Protein AF-F4B5P0-F1 (afdb_monomer_lite)

Radius of gyration: 18.38 Å; chains: 1; bounding box: 47×36×47 Å

InterPro domains:
  IPR005537 CRISPR type III-associated protein [PF03787] (5-134)

Sequence (145 aa):
MFIKYDDKIYVIPGSSIKGLIRKNMKILNCDTSVLGSEFGEKSVTSKVIVSWGYITEEKKKKVRYGIRVNKELGIVEKGALFSYEIIPENLEIRFDIIPIIDLTNKERECLRKALLLMRYSTIGWGGSKGIGIVEEVKLDDALLS

Secondary structure (DSSP, 8-state):
---EETTEE-EE-HHHHHHHHHHHHHHTT---GGG-PPTTSPP---SEEEPPEEE-S----EEEEEEEE-TTT-SEEEEEEEEEEE--S---EE--EEESSPPPHHHHHHHHHHHHGGGGSB-SS-GGGT-SB-------GGGT-

Foldseek 3Di:
DFAADPNDGDWAALVLVLVLLLVLLVVVVHDSCCCFDDPPDDGRDHQKRKFIWGWPDHFDKDKDWDFDADPVPRHTDPPRIDIDIAGDDDTDIDIDIGGPDDDDPRRLVSSVSSQQCLQVDAGDDCVVVVGRHRNDGDDDCVSVD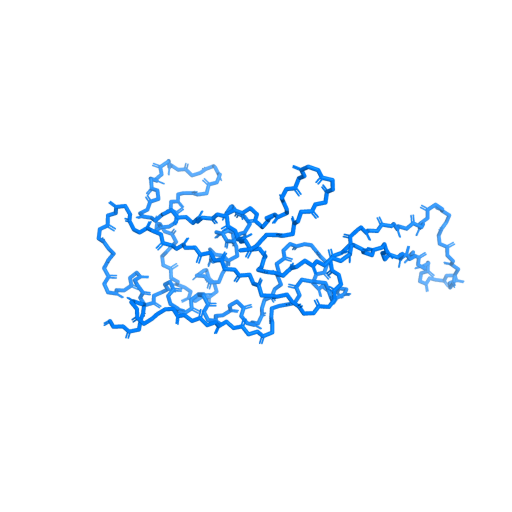

Organism: Acidianus hospitalis (strain W1) (NCBI:txid933801)

pLDDT: mean 87.52, std 11.36, range [39.88, 96.88]

Structure (mmCIF, N/CA/C/O backbone):
data_AF-F4B5P0-F1
#
_entry.id   AF-F4B5P0-F1
#
loop_
_atom_site.group_PDB
_atom_site.id
_atom_site.type_symbol
_atom_site.label_atom_id
_atom_site.label_alt_id
_atom_site.label_comp_id
_atom_site.label_asym_id
_atom_site.label_entity_id
_atom_site.label_seq_id
_atom_site.pdbx_PDB_ins_code
_atom_site.Cartn_x
_atom_site.Cartn_y
_atom_site.Cartn_z
_atom_site.occupancy
_atom_site.B_iso_or_equiv
_atom_site.auth_seq_id
_atom_site.auth_comp_id
_atom_site.auth_asym_id
_atom_site.auth_atom_id
_atom_site.pdbx_PDB_model_num
ATOM 1 N N . MET A 1 1 ? -12.897 -14.287 -6.933 1.00 39.88 1 MET A N 1
ATOM 2 C CA . MET A 1 1 ? -12.303 -14.732 -8.213 1.00 39.88 1 MET A CA 1
ATOM 3 C C . MET A 1 1 ? -10.861 -14.246 -8.192 1.00 39.88 1 MET A C 1
ATOM 5 O O . MET A 1 1 ? -10.652 -13.178 -7.645 1.00 39.88 1 MET A O 1
ATOM 9 N N . PHE A 1 2 ? -9.880 -15.070 -8.562 1.00 45.69 2 PHE A N 1
ATOM 10 C CA . PHE A 1 2 ? -8.447 -14.797 -8.362 1.00 45.69 2 PHE A CA 1
ATOM 11 C C . PHE A 1 2 ? -7.711 -14.929 -9.699 1.00 45.69 2 PHE A C 1
ATOM 13 O O . PHE A 1 2 ? -8.098 -15.791 -10.488 1.00 45.69 2 PHE A O 1
ATOM 20 N N . ILE A 1 3 ? -6.633 -14.170 -9.947 1.00 50.03 3 ILE A N 1
ATOM 21 C CA . ILE A 1 3 ? -5.749 -14.476 -11.087 1.00 50.03 3 ILE A CA 1
ATOM 22 C C . ILE A 1 3 ? -5.061 -15.807 -10.805 1.00 50.03 3 ILE A C 1
ATOM 24 O O . ILE A 1 3 ? -4.193 -15.873 -9.932 1.00 50.03 3 ILE A O 1
ATOM 28 N N . LYS A 1 4 ? -5.428 -16.838 -11.567 1.00 51.47 4 LYS A N 1
ATOM 29 C CA . LYS A 1 4 ? -4.759 -18.136 -11.587 1.00 51.47 4 LYS A CA 1
ATOM 30 C C . LYS A 1 4 ? -3.807 -18.173 -12.787 1.00 51.47 4 LYS A C 1
ATOM 32 O O . LYS A 1 4 ? -4.219 -17.868 -13.899 1.00 51.47 4 LYS A O 1
ATOM 37 N N . TYR A 1 5 ? -2.538 -18.494 -12.568 1.00 47.94 5 TYR A N 1
ATOM 38 C CA . TYR A 1 5 ? -1.564 -18.737 -13.637 1.00 47.94 5 TYR A CA 1
ATOM 39 C C . TYR A 1 5 ? -0.8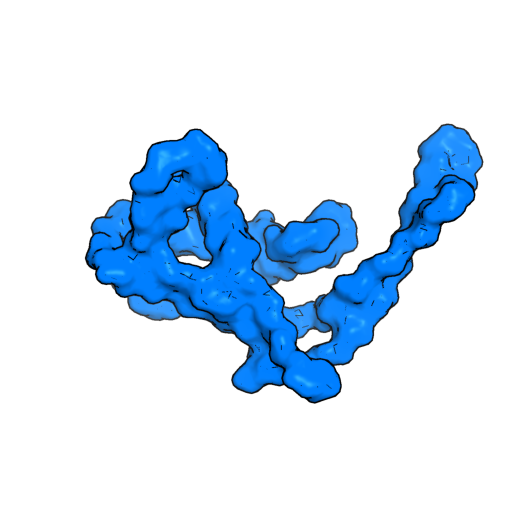59 -20.050 -13.341 1.00 47.94 5 TYR A C 1
ATOM 41 O O . TYR A 1 5 ? -0.274 -20.202 -12.262 1.00 47.94 5 TYR A O 1
ATOM 49 N N . ASP A 1 6 ? -0.965 -20.996 -14.270 1.00 61.09 6 ASP A N 1
ATOM 50 C CA . ASP A 1 6 ? -0.803 -22.421 -13.982 1.00 61.09 6 ASP A CA 1
ATOM 51 C C . ASP A 1 6 ? -1.622 -22.792 -12.722 1.00 61.09 6 ASP A C 1
ATOM 53 O O . ASP A 1 6 ? -2.842 -22.609 -12.686 1.00 61.09 6 ASP A O 1
ATOM 57 N N . ASP A 1 7 ? -0.946 -23.205 -11.647 1.00 58.19 7 ASP A N 1
ATOM 58 C CA . ASP A 1 7 ? -1.543 -23.590 -10.363 1.00 58.19 7 ASP A CA 1
ATOM 59 C C . ASP A 1 7 ? -1.473 -22.496 -9.277 1.00 58.19 7 ASP A C 1
ATOM 61 O O . ASP A 1 7 ? -1.791 -22.753 -8.114 1.00 58.19 7 ASP A O 1
ATOM 65 N N . LYS A 1 8 ? -1.042 -21.267 -9.604 1.00 64.62 8 LYS A N 1
ATOM 66 C CA . LYS A 1 8 ? -0.740 -20.220 -8.604 1.00 64.62 8 LYS A CA 1
ATOM 67 C C . LYS A 1 8 ? -1.722 -19.057 -8.639 1.00 64.62 8 LYS A C 1
ATOM 69 O O . LYS A 1 8 ? -2.077 -18.572 -9.707 1.00 64.62 8 LYS A O 1
ATOM 74 N N . ILE A 1 9 ? -2.100 -18.573 -7.453 1.00 72.31 9 ILE A N 1
ATOM 75 C CA . ILE A 1 9 ? -2.936 -17.382 -7.267 1.00 72.31 9 ILE A CA 1
ATOM 76 C C . ILE A 1 9 ? -2.048 -16.160 -7.017 1.00 72.31 9 ILE A C 1
ATOM 78 O O . ILE A 1 9 ? -1.251 -16.161 -6.076 1.00 72.31 9 ILE A O 1
ATOM 82 N N . TYR A 1 10 ? -2.196 -15.108 -7.827 1.00 76.88 10 TYR A N 1
ATOM 83 C CA . TYR A 1 10 ? -1.535 -13.832 -7.552 1.00 76.88 10 TYR A CA 1
ATOM 84 C C . TYR A 1 10 ? -2.286 -13.031 -6.501 1.00 76.88 10 TYR A C 1
ATOM 86 O O . TYR A 1 10 ? -3.497 -12.822 -6.583 1.00 76.88 10 TYR A O 1
ATOM 94 N N . VAL A 1 11 ? -1.515 -12.539 -5.540 1.00 87.19 11 VAL A N 1
ATOM 95 C CA . VAL A 1 11 ? -1.987 -11.675 -4.468 1.00 87.19 11 VAL A CA 1
ATOM 96 C C . VAL A 1 11 ? -1.014 -10.534 -4.257 1.00 87.19 11 VAL A C 1
ATOM 98 O O . VAL A 1 11 ? 0.188 -10.661 -4.500 1.00 87.19 11 VAL A O 1
ATOM 101 N N . ILE A 1 12 ? -1.531 -9.429 -3.742 1.00 90.31 12 ILE A N 1
ATOM 102 C CA . ILE A 1 12 ? -0.710 -8.404 -3.119 1.00 90.31 12 ILE A CA 1
ATOM 103 C C . ILE A 1 12 ? -0.506 -8.818 -1.661 1.00 90.31 12 ILE A C 1
ATOM 105 O O . ILE A 1 12 ? -1.490 -8.981 -0.935 1.00 90.31 12 ILE A O 1
ATOM 109 N N . PRO A 1 13 ? 0.741 -8.996 -1.195 1.00 92.88 13 PRO A N 1
ATOM 110 C CA . PRO A 1 13 ? 0.986 -9.358 0.190 1.00 92.88 13 PRO A CA 1
ATOM 111 C C . PRO A 1 13 ? 0.380 -8.329 1.147 1.00 92.88 13 PRO A C 1
ATOM 113 O O . PRO A 1 13 ? 0.557 -7.120 0.973 1.00 92.88 13 PRO A O 1
ATOM 116 N N . GLY A 1 14 ? -0.267 -8.810 2.210 1.00 94.25 14 GLY A N 1
ATOM 117 C CA . GLY A 1 14 ? -0.837 -7.936 3.241 1.00 94.25 14 GLY A CA 1
ATOM 118 C C . GLY A 1 14 ? 0.214 -7.034 3.896 1.00 94.25 14 GLY A C 1
ATOM 119 O O . GLY A 1 14 ? -0.082 -5.906 4.271 1.00 94.25 14 GLY A O 1
ATOM 120 N N . SER A 1 15 ? 1.479 -7.467 3.943 1.00 92.88 15 SER A N 1
ATOM 121 C CA . SER A 1 15 ? 2.608 -6.647 4.399 1.00 92.88 15 SER A CA 1
ATOM 122 C C . SER A 1 15 ? 2.892 -5.446 3.488 1.00 92.88 15 SER A C 1
ATOM 124 O O . SER A 1 15 ? 3.216 -4.373 3.994 1.00 92.88 15 SER A O 1
ATOM 126 N N . SER A 1 16 ? 2.732 -5.585 2.168 1.00 93.75 16 SER A N 1
ATOM 127 C CA . SER A 1 16 ? 2.878 -4.480 1.212 1.00 93.75 16 SER A CA 1
ATOM 128 C C . SER A 1 16 ? 1.752 -3.461 1.371 1.00 93.75 16 SER A C 1
ATOM 130 O O . SER A 1 16 ? 2.019 -2.261 1.431 1.00 93.75 16 SER A O 1
ATOM 132 N N . ILE A 1 17 ? 0.510 -3.935 1.519 1.00 95.56 17 ILE A N 1
ATOM 133 C CA . ILE A 1 17 ? -0.661 -3.082 1.774 1.00 95.56 17 ILE A CA 1
ATOM 134 C C . ILE A 1 17 ? -0.489 -2.357 3.112 1.00 95.56 17 ILE A C 1
ATOM 136 O O . ILE A 1 17 ? -0.572 -1.134 3.174 1.00 95.56 17 ILE A O 1
ATOM 140 N N . LYS A 1 18 ? -0.143 -3.092 4.172 1.00 95.31 18 LYS A N 1
ATOM 141 C CA . LYS A 1 18 ? 0.134 -2.552 5.507 1.00 95.31 18 LYS A CA 1
ATOM 142 C C . LYS A 1 18 ? 1.244 -1.501 5.496 1.00 95.31 18 LYS A C 1
ATOM 144 O O . LYS A 1 18 ? 1.105 -0.468 6.144 1.00 95.31 18 LYS A O 1
ATOM 149 N N . GLY A 1 19 ? 2.324 -1.738 4.752 1.00 94.06 19 GLY A N 1
ATOM 150 C CA . GLY A 1 19 ? 3.408 -0.772 4.577 1.00 94.06 19 GLY A CA 1
ATOM 151 C C . GLY A 1 19 ? 2.932 0.525 3.922 1.00 94.06 19 GLY A C 1
ATOM 152 O O . GLY A 1 19 ? 3.310 1.611 4.364 1.00 94.06 19 GLY A O 1
ATOM 153 N N . LEU A 1 20 ? 2.046 0.425 2.927 1.00 95.31 20 LEU A N 1
ATOM 154 C CA . LEU A 1 20 ? 1.441 1.592 2.294 1.00 95.31 20 LEU A CA 1
ATOM 155 C C . LEU A 1 20 ? 0.493 2.346 3.242 1.00 95.31 20 LEU A C 1
ATOM 157 O O . LEU A 1 20 ? 0.617 3.564 3.361 1.00 95.31 20 LEU A O 1
ATOM 161 N N . ILE A 1 21 ? -0.387 1.643 3.971 1.00 96.06 21 ILE A N 1
ATOM 162 C CA . ILE A 1 21 ? -1.249 2.261 4.999 1.00 96.06 21 ILE A CA 1
ATOM 163 C C . ILE A 1 21 ? -0.375 3.013 6.005 1.00 96.06 21 ILE A C 1
ATOM 165 O O . ILE A 1 21 ? -0.612 4.188 6.270 1.00 96.06 21 ILE A O 1
ATOM 169 N N . ARG A 1 22 ? 0.681 2.370 6.518 1.00 95.38 22 ARG A N 1
ATOM 170 C CA . ARG A 1 22 ? 1.596 2.972 7.494 1.00 95.38 22 ARG A CA 1
ATOM 171 C C . ARG A 1 22 ? 2.250 4.243 6.962 1.00 95.38 22 ARG A C 1
ATOM 173 O O . ARG A 1 22 ? 2.270 5.250 7.663 1.00 95.38 22 ARG A O 1
ATOM 180 N N . LYS A 1 23 ? 2.761 4.218 5.727 1.00 95.50 23 LYS A N 1
ATOM 181 C CA . LYS A 1 23 ? 3.326 5.406 5.070 1.00 95.50 23 LYS A CA 1
ATOM 182 C C . LYS A 1 23 ? 2.307 6.548 5.036 1.00 95.50 23 LYS A C 1
ATOM 184 O O . LYS A 1 23 ? 2.646 7.674 5.390 1.00 95.50 23 LYS A O 1
ATOM 189 N N . ASN A 1 24 ? 1.067 6.254 4.659 1.00 96.75 24 ASN A N 1
ATOM 190 C CA . ASN A 1 24 ? 0.004 7.251 4.580 1.00 96.75 24 ASN A CA 1
ATOM 191 C C . ASN A 1 24 ? -0.390 7.790 5.961 1.00 96.75 24 ASN A C 1
ATOM 193 O O . ASN A 1 24 ? -0.562 8.994 6.120 1.00 96.75 24 ASN A O 1
ATOM 197 N N . MET A 1 25 ? -0.452 6.932 6.980 1.00 96.69 25 MET A N 1
ATOM 198 C CA . MET A 1 25 ? -0.671 7.358 8.363 1.00 96.69 25 MET A CA 1
ATOM 199 C C . MET A 1 25 ? 0.436 8.300 8.856 1.00 96.69 25 MET A C 1
ATOM 201 O O . MET A 1 25 ? 0.122 9.304 9.489 1.00 96.69 25 MET A O 1
ATOM 205 N N . LYS A 1 26 ? 1.707 8.037 8.513 1.00 95.75 26 LYS A N 1
ATOM 206 C CA . LYS A 1 26 ? 2.827 8.944 8.830 1.00 95.75 26 LYS A CA 1
ATOM 207 C C . LYS A 1 26 ? 2.665 10.311 8.162 1.00 95.75 26 LYS A C 1
ATOM 209 O O . LYS A 1 26 ? 2.848 11.322 8.824 1.00 95.75 26 LYS A O 1
ATOM 214 N N . ILE A 1 27 ? 2.272 10.352 6.884 1.00 96.88 27 ILE A N 1
ATOM 215 C CA . ILE A 1 27 ? 1.995 11.612 6.163 1.00 96.88 27 ILE A CA 1
ATOM 216 C C . ILE A 1 27 ? 0.886 12.417 6.859 1.00 96.88 27 ILE A C 1
ATOM 218 O O . ILE A 1 27 ? 0.948 13.641 6.918 1.00 96.88 27 ILE A O 1
ATOM 222 N N . LEU A 1 28 ? -0.114 11.727 7.406 1.00 96.44 28 LEU A N 1
ATOM 223 C CA . LEU A 1 28 ? -1.246 12.327 8.112 1.00 96.44 28 LEU A CA 1
ATOM 224 C C . LEU A 1 28 ? -0.954 12.658 9.587 1.00 96.44 28 LEU A C 1
ATOM 226 O O . LEU A 1 28 ? -1.866 13.096 10.287 1.00 96.44 28 LEU A O 1
ATOM 230 N N . ASN A 1 29 ? 0.276 12.444 10.075 1.00 96.25 29 ASN A N 1
ATOM 231 C CA . ASN A 1 29 ? 0.649 12.567 11.491 1.00 96.25 29 ASN A CA 1
ATOM 232 C C . ASN A 1 29 ? -0.253 11.744 12.436 1.00 96.25 29 ASN A C 1
ATOM 234 O O . ASN A 1 29 ? -0.554 12.150 13.560 1.00 96.25 29 ASN A O 1
ATOM 238 N N . CYS A 1 30 ? -0.705 10.581 11.969 1.00 95.75 30 CYS A N 1
ATOM 239 C CA . CYS A 1 30 ? -1.474 9.624 12.754 1.00 95.75 30 CYS A CA 1
ATOM 240 C C . CYS A 1 30 ? -0.557 8.658 13.511 1.00 95.75 30 CYS A C 1
ATOM 242 O O . CYS A 1 30 ? 0.529 8.315 13.044 1.00 95.75 30 CYS A O 1
ATOM 244 N N . ASP A 1 31 ? -1.032 8.158 14.654 1.00 91.81 31 ASP A N 1
ATOM 245 C CA . ASP A 1 31 ? -0.348 7.081 15.369 1.00 91.81 31 ASP A CA 1
ATOM 246 C C . ASP A 1 31 ? -0.410 5.780 14.554 1.00 91.81 31 ASP A C 1
ATOM 248 O O . ASP A 1 31 ? -1.485 5.325 14.167 1.00 91.81 31 ASP A O 1
ATOM 252 N N . THR A 1 32 ? 0.751 5.182 14.294 1.00 94.44 32 THR A N 1
ATOM 253 C CA . THR A 1 32 ? 0.873 3.949 13.505 1.00 94.44 32 THR A CA 1
ATOM 254 C C . THR A 1 32 ? 0.851 2.678 14.350 1.00 94.44 32 THR A C 1
ATOM 256 O O . THR A 1 32 ? 0.828 1.585 13.781 1.00 94.44 32 THR A O 1
ATOM 259 N N . SER A 1 33 ? 0.793 2.799 15.682 1.00 91.50 33 SER A N 1
ATOM 260 C CA . SER A 1 33 ? 0.762 1.672 16.624 1.00 91.50 33 SER A CA 1
ATOM 261 C C . SER A 1 33 ? -0.403 0.705 16.378 1.00 91.50 33 SER A C 1
ATOM 263 O O . SER A 1 33 ? -0.282 -0.488 16.651 1.00 91.50 33 SER A O 1
ATOM 265 N N . VAL A 1 34 ? -1.496 1.174 15.760 1.00 93.25 34 VAL A N 1
ATOM 266 C CA . VAL A 1 34 ? -2.622 0.335 15.314 1.00 93.25 34 VAL A CA 1
ATOM 267 C C . VAL A 1 34 ? -2.183 -0.779 14.353 1.00 93.25 34 VAL A C 1
ATOM 269 O O . VAL A 1 34 ? -2.754 -1.869 14.350 1.00 93.25 34 VAL A O 1
ATOM 272 N N . LEU A 1 35 ? -1.123 -0.535 13.577 1.00 94.44 35 LEU A N 1
ATOM 273 C CA . LEU A 1 35 ? -0.493 -1.490 12.668 1.00 94.44 35 LEU A CA 1
ATOM 274 C C . LEU A 1 35 ? 0.640 -2.277 13.354 1.00 94.44 35 LEU A C 1
ATOM 276 O O . LEU A 1 35 ? 1.354 -3.028 12.693 1.00 94.44 35 LEU A O 1
ATOM 280 N N . GLY A 1 36 ? 0.853 -2.122 14.655 1.00 91.38 36 GLY A N 1
ATOM 281 C CA . GLY A 1 36 ? 1.985 -2.703 15.373 1.00 91.38 36 GLY A CA 1
ATOM 282 C C . GLY A 1 36 ? 3.327 -2.074 14.992 1.00 91.38 36 GLY A C 1
ATOM 283 O O . GLY A 1 36 ? 3.417 -1.236 14.087 1.00 91.38 36 GLY A O 1
ATOM 284 N N . SER A 1 37 ? 4.375 -2.509 15.686 1.00 85.69 37 SER A N 1
ATOM 285 C CA . SER A 1 37 ? 5.715 -1.921 15.609 1.00 85.69 37 SER A CA 1
ATOM 286 C C . SER A 1 37 ? 6.416 -2.124 14.260 1.00 85.69 37 SER A C 1
ATOM 288 O O . SER A 1 37 ? 6.074 -3.006 13.456 1.00 85.69 37 SER A O 1
ATOM 290 N N . GLU A 1 38 ? 7.417 -1.284 14.004 1.00 82.19 38 GLU A N 1
ATOM 291 C CA . GLU A 1 38 ? 8.361 -1.450 12.898 1.00 82.19 38 GLU A CA 1
ATOM 292 C C . GLU A 1 38 ? 9.575 -2.298 13.305 1.00 82.19 38 GLU A C 1
ATOM 294 O O . GLU A 1 38 ? 9.768 -2.653 14.471 1.00 82.19 38 GLU A O 1
ATOM 299 N N . PHE A 1 39 ? 10.389 -2.677 12.317 1.00 76.88 39 PHE A N 1
ATOM 300 C CA . PHE A 1 39 ? 11.644 -3.374 12.583 1.00 76.88 39 PHE A CA 1
ATOM 301 C C . PHE A 1 39 ? 12.570 -2.487 13.423 1.00 76.88 39 PHE A C 1
ATOM 303 O O . PHE A 1 39 ? 12.804 -1.334 13.074 1.00 76.88 39 PHE A O 1
ATOM 310 N N . GLY A 1 40 ? 13.122 -3.045 14.502 1.00 73.00 40 GLY A N 1
ATOM 311 C CA . GLY A 1 40 ? 14.045 -2.336 15.394 1.00 73.00 40 GLY A CA 1
ATOM 312 C C . GLY A 1 40 ? 13.379 -1.565 16.537 1.00 73.00 40 GLY A C 1
ATOM 313 O O . GLY A 1 40 ? 14.087 -0.983 17.354 1.00 73.00 40 GLY A O 1
ATOM 314 N N . GLU A 1 41 ? 12.049 -1.589 16.642 1.00 79.56 41 GLU A N 1
ATOM 315 C CA . GLU A 1 41 ? 11.314 -1.002 17.766 1.00 79.56 41 GLU A CA 1
ATOM 316 C C . GLU A 1 41 ? 10.927 -2.053 18.816 1.00 79.56 41 GLU A C 1
ATOM 318 O O . GLU A 1 41 ? 10.916 -3.261 18.558 1.00 79.56 41 GLU A O 1
ATOM 323 N N . LYS A 1 42 ? 10.571 -1.591 20.023 1.00 82.50 42 LYS A N 1
ATOM 324 C CA . LYS A 1 42 ? 9.975 -2.454 21.049 1.00 82.50 42 LYS A CA 1
ATOM 325 C C . LYS A 1 42 ? 8.700 -3.081 20.478 1.00 82.50 42 LYS A C 1
ATOM 327 O O . LYS A 1 42 ? 7.836 -2.365 19.984 1.00 82.50 42 LYS A O 1
ATOM 332 N N . SER A 1 43 ? 8.600 -4.408 20.554 1.00 84.12 43 SER A N 1
ATOM 333 C CA . SER A 1 43 ? 7.500 -5.159 19.944 1.00 84.12 43 SER A CA 1
ATOM 334 C C . SER A 1 43 ? 6.144 -4.697 20.485 1.00 84.12 43 SER A C 1
ATOM 336 O O . SER A 1 43 ? 5.866 -4.843 21.678 1.00 84.12 43 SER A O 1
ATOM 338 N N . VAL A 1 44 ? 5.315 -4.138 19.602 1.00 85.81 44 VAL A N 1
ATOM 339 C CA . VAL A 1 44 ? 3.916 -3.789 19.872 1.00 85.81 44 VAL A CA 1
ATOM 340 C C . VAL A 1 44 ? 3.044 -4.581 18.914 1.00 85.81 44 VAL A C 1
ATOM 342 O O . VAL A 1 44 ? 3.194 -4.492 17.692 1.00 85.81 44 VAL A O 1
ATOM 345 N N . THR A 1 45 ? 2.120 -5.356 19.476 1.00 88.19 45 THR A N 1
ATOM 346 C CA . THR A 1 45 ? 1.171 -6.155 18.703 1.00 88.19 45 THR A CA 1
ATOM 347 C C . THR A 1 45 ? 0.243 -5.253 17.897 1.00 88.19 45 THR A C 1
ATOM 349 O O . THR A 1 45 ? -0.275 -4.256 18.392 1.00 88.19 45 THR A O 1
ATOM 352 N N . SER A 1 46 ? 0.022 -5.630 16.640 1.00 92.62 46 SER A N 1
ATOM 353 C CA . SER A 1 46 ? -0.938 -4.972 15.753 1.00 92.62 46 SER A CA 1
ATOM 354 C C . SER A 1 46 ? -2.360 -5.104 16.301 1.00 92.62 46 SER A C 1
ATOM 356 O O . SER A 1 46 ? -2.757 -6.199 16.692 1.00 92.62 46 SER A O 1
ATOM 358 N N . LYS A 1 47 ? -3.148 -4.025 16.275 1.00 94.69 47 LYS A N 1
ATOM 359 C CA . LYS A 1 47 ? -4.581 -4.079 16.619 1.00 94.69 47 LYS A CA 1
ATOM 360 C C . LYS A 1 47 ? -5.442 -4.576 15.460 1.00 94.69 47 LYS A C 1
ATOM 362 O O . LYS A 1 47 ? -6.578 -4.982 15.676 1.00 94.69 47 LYS A O 1
ATOM 367 N N . VAL A 1 48 ? -4.902 -4.551 14.240 1.00 94.88 48 VAL A N 1
ATOM 368 C CA . VAL A 1 48 ? -5.576 -5.029 13.026 1.00 94.88 48 VAL A CA 1
ATOM 369 C C . VAL A 1 48 ? -4.743 -6.069 12.281 1.00 94.88 48 VAL A C 1
ATOM 371 O O . VAL A 1 48 ? -3.509 -6.024 12.295 1.00 94.88 48 VAL A O 1
ATOM 374 N N . ILE A 1 49 ? -5.415 -6.968 11.571 1.00 94.94 49 ILE A N 1
ATOM 375 C CA . ILE A 1 49 ? -4.834 -7.835 10.545 1.00 94.94 49 ILE A CA 1
ATOM 376 C C . ILE A 1 49 ? -5.157 -7.222 9.187 1.00 94.94 49 ILE A C 1
ATOM 378 O O . ILE A 1 49 ? -6.307 -6.898 8.914 1.00 94.94 49 ILE A O 1
ATOM 382 N N . VAL A 1 50 ? -4.142 -7.076 8.336 1.00 95.75 50 VAL A N 1
ATOM 383 C CA . VAL A 1 50 ? -4.323 -6.692 6.931 1.00 95.75 50 VAL A CA 1
ATOM 384 C C . VAL A 1 50 ? -4.221 -7.966 6.105 1.00 95.75 50 VAL A C 1
ATOM 386 O O . VAL A 1 50 ? -3.163 -8.607 6.103 1.00 95.75 50 VAL A O 1
ATOM 389 N N . SER A 1 51 ? -5.316 -8.356 5.453 1.00 95.00 51 SER A N 1
ATOM 390 C CA . SER A 1 51 ? -5.349 -9.559 4.624 1.00 95.00 51 SER A CA 1
ATOM 391 C C . SER A 1 51 ? -4.476 -9.399 3.379 1.00 95.00 51 SER A C 1
ATOM 393 O O . SER A 1 51 ? -3.941 -8.331 3.069 1.00 95.00 51 SER A O 1
ATOM 395 N N . TRP A 1 52 ? -4.337 -10.481 2.623 1.00 94.75 52 TRP A N 1
ATOM 396 C CA . TRP A 1 52 ? -3.830 -10.380 1.262 1.00 94.75 52 TRP A CA 1
ATOM 397 C C . TRP A 1 52 ? -4.821 -9.615 0.382 1.00 94.75 52 TRP A C 1
ATOM 399 O O . TRP A 1 52 ? -6.032 -9.704 0.583 1.00 94.75 52 TRP A O 1
ATOM 409 N N . GLY A 1 53 ? -4.281 -8.867 -0.578 1.00 92.69 53 GLY A N 1
ATOM 410 C CA . GLY A 1 53 ? -5.043 -8.229 -1.639 1.00 92.69 53 GLY A CA 1
ATOM 411 C C . GLY A 1 53 ? -5.264 -9.199 -2.778 1.00 92.69 53 GLY A C 1
ATOM 412 O O . GLY A 1 53 ? -4.313 -9.639 -3.422 1.00 92.69 53 GLY A O 1
ATOM 413 N N . TYR A 1 54 ? -6.519 -9.521 -3.028 1.00 88.44 54 TYR A N 1
ATOM 414 C CA . TYR A 1 54 ? -6.924 -10.460 -4.051 1.00 88.44 54 TYR A CA 1
ATOM 415 C C . TYR A 1 54 ? -7.390 -9.719 -5.292 1.00 88.44 54 TYR A C 1
ATOM 417 O O . TYR A 1 54 ? -8.200 -8.797 -5.211 1.00 88.44 54 TYR A O 1
ATOM 425 N N . ILE A 1 55 ? -6.871 -10.141 -6.440 1.00 84.88 55 ILE A N 1
ATOM 426 C CA . ILE A 1 55 ? -7.234 -9.574 -7.735 1.00 84.88 55 ILE A CA 1
ATOM 427 C C . ILE A 1 55 ? -8.476 -10.298 -8.238 1.00 84.88 55 ILE A C 1
ATOM 429 O O . ILE A 1 55 ? -8.449 -11.522 -8.340 1.00 84.88 55 ILE A O 1
ATOM 433 N N . THR A 1 56 ? -9.546 -9.561 -8.528 1.00 73.69 56 THR A N 1
ATOM 434 C CA . THR A 1 56 ? -10.874 -10.133 -8.804 1.00 73.69 56 THR A CA 1
ATOM 435 C C . THR A 1 56 ? -11.060 -10.647 -10.230 1.00 73.69 56 THR A C 1
ATOM 437 O O . THR A 1 56 ? -11.987 -11.415 -10.477 1.00 73.69 56 THR A O 1
ATOM 440 N N . GLU A 1 57 ? -10.175 -10.283 -11.152 1.00 75.50 57 GLU A N 1
ATOM 441 C CA . GLU A 1 57 ? -10.279 -10.594 -12.579 1.00 75.50 57 GLU A CA 1
ATOM 442 C C . GLU A 1 57 ? -9.065 -11.376 -13.065 1.00 75.50 57 GLU A C 1
ATOM 444 O O . GLU A 1 57 ? -7.958 -11.136 -12.596 1.00 75.50 57 GLU A O 1
ATOM 449 N N . GLU A 1 58 ? -9.241 -12.270 -14.038 1.00 73.19 58 GLU A N 1
ATOM 450 C CA . GLU A 1 58 ? -8.118 -12.945 -14.689 1.00 73.19 58 GLU A CA 1
ATOM 451 C C . GLU A 1 58 ? -7.419 -12.000 -15.676 1.00 73.19 58 GLU A C 1
ATOM 453 O O . GLU A 1 58 ? -8.049 -11.445 -16.578 1.00 73.19 58 GLU A O 1
ATOM 458 N N . LYS A 1 59 ? -6.100 -11.827 -15.529 1.00 75.25 59 LYS A N 1
ATOM 459 C CA . LYS A 1 59 ? -5.296 -10.972 -16.410 1.00 75.25 59 LYS A CA 1
ATOM 460 C C . LYS A 1 59 ? -4.005 -11.659 -16.821 1.00 75.25 59 LYS A C 1
ATOM 462 O O . LYS A 1 59 ? -3.344 -12.325 -16.023 1.00 75.25 59 LYS A O 1
ATOM 467 N N . LYS A 1 60 ? -3.617 -11.454 -18.080 1.00 78.44 60 LYS A N 1
ATOM 468 C CA . LYS A 1 60 ? -2.359 -11.970 -18.627 1.00 78.44 60 LYS A CA 1
ATOM 469 C C . LYS A 1 60 ? -1.211 -11.061 -18.231 1.00 78.44 60 LYS A C 1
ATOM 471 O O . LYS A 1 60 ? -1.291 -9.851 -18.411 1.00 78.44 60 LYS A O 1
ATOM 476 N N . LYS A 1 61 ? -0.112 -11.645 -17.757 1.00 78.44 61 LYS A N 1
ATOM 477 C CA . LYS A 1 61 ? 1.123 -10.894 -17.527 1.00 78.44 61 LYS A CA 1
ATOM 478 C C . LYS A 1 61 ? 1.652 -10.292 -18.819 1.00 78.44 61 LYS A C 1
ATOM 480 O O . LYS A 1 61 ? 1.498 -10.851 -19.905 1.00 78.44 61 LYS A O 1
ATOM 485 N N . LYS A 1 62 ? 2.381 -9.196 -18.664 1.00 86.88 62 LYS A N 1
ATOM 486 C CA . LYS A 1 62 ? 3.184 -8.608 -19.725 1.00 86.88 62 LYS A CA 1
ATOM 487 C C . LYS A 1 62 ? 4.591 -8.365 -19.210 1.00 86.88 62 LYS A C 1
ATOM 489 O O . LYS A 1 62 ? 4.781 -7.966 -18.065 1.00 86.88 62 LYS A O 1
ATOM 494 N N . VAL A 1 63 ? 5.580 -8.574 -20.068 1.00 90.19 63 VAL A N 1
ATOM 495 C CA . VAL A 1 63 ? 6.947 -8.138 -19.787 1.00 90.19 63 VAL A CA 1
ATOM 496 C C . VAL A 1 63 ? 7.100 -6.715 -20.300 1.00 90.19 63 VAL A C 1
ATOM 498 O O . VAL A 1 63 ? 6.841 -6.431 -21.471 1.00 90.19 63 VAL A O 1
ATOM 501 N N . ARG A 1 64 ? 7.509 -5.807 -19.417 1.00 90.25 64 ARG A N 1
ATOM 502 C CA . ARG A 1 64 ? 7.907 -4.450 -19.783 1.00 90.25 64 ARG A CA 1
ATOM 503 C C . ARG A 1 64 ? 9.423 -4.357 -19.757 1.00 90.25 64 ARG A C 1
ATOM 505 O O . ARG A 1 64 ? 10.047 -4.617 -18.729 1.00 90.25 64 ARG A O 1
ATOM 512 N N . TYR A 1 65 ? 9.998 -3.948 -20.880 1.00 91.62 65 TYR A N 1
ATOM 513 C CA . TYR A 1 65 ? 11.428 -3.703 -20.995 1.00 91.62 65 TYR A CA 1
ATOM 514 C C . TYR A 1 65 ? 11.758 -2.245 -20.680 1.00 91.62 65 TYR A C 1
ATOM 516 O O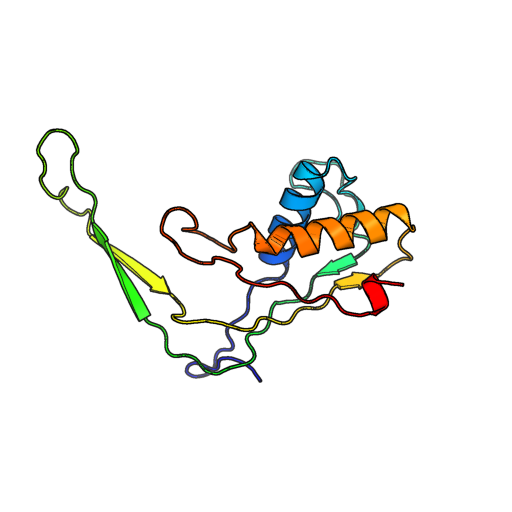 . TYR A 1 65 ? 10.974 -1.336 -20.956 1.00 91.62 65 TYR A O 1
ATOM 524 N N . GLY A 1 66 ? 12.926 -2.028 -20.092 1.00 91.06 66 GLY A N 1
ATOM 525 C CA . GLY A 1 66 ? 13.505 -0.714 -19.865 1.00 91.06 66 GLY A CA 1
ATOM 526 C C . GLY A 1 66 ? 14.986 -0.724 -20.206 1.00 91.06 66 GLY A C 1
ATOM 527 O O . GLY A 1 66 ? 15.653 -1.744 -20.064 1.00 91.06 66 GLY A O 1
ATOM 528 N N . ILE A 1 67 ? 15.494 0.427 -20.629 1.00 93.62 67 ILE A N 1
ATOM 529 C CA . ILE A 1 67 ? 16.919 0.658 -20.873 1.00 93.62 67 ILE A CA 1
ATOM 530 C C . ILE A 1 67 ? 17.442 1.739 -19.928 1.00 93.62 67 ILE A C 1
ATOM 532 O O . ILE A 1 67 ? 16.660 2.553 -19.425 1.00 93.62 67 ILE A O 1
ATOM 536 N N . ARG A 1 68 ? 18.757 1.778 -19.699 1.00 93.00 68 ARG A N 1
ATOM 537 C CA . ARG A 1 68 ? 19.420 2.960 -19.131 1.00 93.00 68 ARG A CA 1
ATOM 538 C C . ARG A 1 68 ? 20.233 3.656 -20.210 1.00 93.00 68 ARG A C 1
ATOM 540 O O . ARG A 1 68 ? 21.029 3.020 -20.894 1.00 93.00 68 ARG A O 1
ATOM 547 N N . VAL A 1 69 ? 20.016 4.958 -20.339 1.00 94.12 69 VAL A N 1
ATOM 548 C CA . VAL A 1 69 ? 20.759 5.823 -21.255 1.00 94.12 69 VAL A CA 1
ATOM 549 C C . VAL A 1 69 ? 21.799 6.589 -20.445 1.00 94.12 69 VAL A C 1
ATOM 551 O O . VAL A 1 69 ? 21.457 7.200 -19.429 1.00 94.12 69 VAL A O 1
ATOM 554 N N . ASN A 1 70 ? 23.053 6.548 -20.892 1.00 94.75 70 ASN A N 1
ATOM 555 C CA . ASN A 1 70 ? 24.106 7.401 -20.364 1.00 94.75 70 ASN A CA 1
ATOM 556 C C . ASN A 1 70 ? 23.763 8.858 -20.715 1.00 94.75 70 ASN A C 1
ATOM 558 O O . ASN A 1 70 ? 23.609 9.196 -21.888 1.00 94.75 70 ASN A O 1
ATOM 562 N N . LYS A 1 71 ? 23.627 9.714 -19.698 1.00 93.38 71 LYS A N 1
ATOM 563 C CA . LYS A 1 71 ? 23.162 11.098 -19.878 1.00 93.38 71 LYS A CA 1
ATOM 564 C C . LYS A 1 71 ? 24.147 11.990 -20.636 1.00 93.38 71 LYS A C 1
ATOM 566 O O . LYS A 1 71 ? 23.708 12.958 -21.241 1.00 93.38 71 LYS A O 1
ATOM 571 N N . GLU A 1 72 ? 25.437 11.678 -20.591 1.00 95.88 72 GLU A N 1
ATOM 572 C CA . GLU A 1 72 ? 26.491 12.459 -21.247 1.00 95.88 72 GLU A CA 1
ATOM 573 C C . GLU A 1 72 ? 26.655 12.049 -22.712 1.00 95.88 72 GLU A C 1
ATOM 575 O O . GLU A 1 72 ? 26.762 12.897 -23.591 1.00 95.88 72 GLU A O 1
ATOM 580 N N . LEU A 1 73 ? 26.640 10.740 -22.980 1.00 94.81 73 LEU A N 1
ATOM 581 C CA . LEU A 1 73 ? 26.918 10.182 -24.307 1.00 94.81 73 LEU A CA 1
ATOM 582 C C . LEU A 1 73 ? 25.657 9.943 -25.150 1.00 94.81 73 LEU A C 1
ATOM 584 O O . LEU A 1 73 ? 25.764 9.693 -26.347 1.00 94.81 73 LEU A O 1
ATOM 588 N N . GLY A 1 74 ? 24.467 9.946 -24.543 1.00 93.62 74 GLY A N 1
ATOM 589 C CA . GLY A 1 74 ? 23.197 9.675 -25.229 1.00 93.62 74 GLY A CA 1
ATOM 590 C C . GLY A 1 74 ? 23.020 8.227 -25.707 1.00 93.62 74 GLY A C 1
ATOM 591 O O . GLY A 1 74 ? 22.035 7.914 -26.372 1.00 93.62 74 GLY A O 1
ATOM 592 N N . ILE A 1 75 ? 23.947 7.330 -25.366 1.00 93.25 75 ILE A N 1
ATOM 593 C CA . ILE A 1 75 ? 23.921 5.915 -25.757 1.00 93.25 75 ILE A CA 1
ATOM 594 C C . ILE A 1 75 ? 23.358 5.028 -24.646 1.00 93.25 75 ILE A C 1
ATOM 596 O O . ILE A 1 75 ? 23.382 5.379 -23.464 1.00 93.25 75 ILE A O 1
ATOM 600 N N . VAL A 1 76 ? 22.884 3.840 -25.019 1.00 94.12 76 VAL A N 1
ATOM 601 C CA . VAL A 1 76 ? 22.466 2.816 -24.053 1.00 94.12 76 VAL A CA 1
ATOM 602 C C . VAL A 1 76 ? 23.689 2.272 -23.315 1.00 94.12 76 VAL A C 1
ATOM 604 O O . VAL A 1 76 ? 24.678 1.884 -23.936 1.00 94.12 76 VAL A O 1
ATOM 607 N N . GLU A 1 77 ? 23.618 2.213 -21.986 1.00 93.75 77 GLU A N 1
ATOM 608 C CA . GLU A 1 77 ? 24.659 1.580 -21.179 1.00 93.75 77 GLU A CA 1
ATOM 609 C C . GLU A 1 77 ? 24.740 0.074 -21.462 1.00 93.75 77 GLU A C 1
ATOM 611 O O . GLU A 1 77 ? 23.730 -0.635 -21.544 1.00 93.75 77 GLU A O 1
ATOM 616 N N . LYS A 1 78 ? 25.966 -0.446 -21.568 1.00 91.75 78 LYS A N 1
ATOM 617 C CA . LYS A 1 78 ? 26.195 -1.875 -21.786 1.00 91.75 78 LYS A CA 1
ATOM 618 C C . LYS A 1 78 ? 25.595 -2.690 -20.635 1.00 91.75 78 LYS A C 1
ATOM 620 O O . LYS A 1 78 ? 25.878 -2.432 -19.471 1.00 91.75 78 LYS A O 1
ATOM 625 N N . GLY A 1 79 ? 24.784 -3.695 -20.971 1.00 91.00 79 GLY A N 1
ATOM 626 C CA . GLY A 1 79 ? 24.130 -4.567 -19.988 1.00 91.00 79 GLY A CA 1
ATOM 627 C C . GLY A 1 79 ? 22.932 -3.937 -19.271 1.00 91.00 79 GLY A C 1
ATOM 628 O O . GLY A 1 79 ? 22.402 -4.537 -18.343 1.00 91.00 79 GLY A O 1
ATOM 629 N N . ALA A 1 80 ? 22.471 -2.758 -19.694 1.00 91.56 80 ALA A N 1
ATOM 630 C CA . ALA A 1 80 ? 21.367 -2.059 -19.045 1.00 91.56 80 ALA A CA 1
ATOM 631 C C . ALA A 1 80 ? 19.989 -2.361 -19.656 1.00 91.56 80 ALA A C 1
ATOM 633 O O . ALA A 1 80 ? 19.119 -1.490 -19.651 1.00 91.56 80 ALA A O 1
ATOM 634 N N . LEU A 1 81 ? 19.782 -3.571 -20.188 1.00 92.19 81 LEU A N 1
ATOM 635 C CA . LEU A 1 81 ? 18.448 -4.051 -20.542 1.00 92.19 81 LEU A CA 1
ATOM 636 C C . LEU A 1 81 ? 17.806 -4.660 -19.297 1.00 92.19 81 LEU A C 1
ATOM 638 O O . LEU A 1 81 ? 18.267 -5.671 -18.775 1.00 92.19 81 LEU A O 1
ATOM 642 N N . PHE A 1 82 ? 16.722 -4.051 -18.842 1.00 90.50 82 PHE A N 1
ATOM 643 C CA . PHE A 1 82 ? 15.930 -4.542 -17.728 1.00 90.50 82 PHE A CA 1
ATOM 644 C C . PHE A 1 82 ? 14.599 -5.072 -18.239 1.00 90.50 82 PHE A C 1
ATOM 646 O O . PHE A 1 82 ? 13.964 -4.450 -19.088 1.00 90.50 82 PHE A O 1
ATOM 653 N N . SER A 1 83 ? 14.146 -6.187 -17.684 1.00 91.06 83 SER A N 1
ATOM 654 C CA . SER A 1 83 ? 12.830 -6.758 -17.950 1.00 91.06 83 SER A CA 1
ATOM 655 C C . SER A 1 83 ? 12.081 -6.926 -16.640 1.00 91.06 83 SER A C 1
ATOM 657 O O . SER A 1 83 ? 12.625 -7.477 -15.683 1.00 91.06 83 SER A O 1
ATOM 659 N N . TYR A 1 84 ? 10.834 -6.472 -16.605 1.00 88.12 84 TYR A N 1
ATOM 660 C CA . TYR A 1 84 ? 9.975 -6.578 -15.433 1.00 88.12 84 TYR A CA 1
ATOM 661 C C . TYR A 1 84 ? 8.656 -7.220 -15.833 1.00 88.12 84 TYR A C 1
ATOM 663 O O . TYR A 1 84 ? 8.037 -6.802 -16.814 1.00 88.12 84 TYR A O 1
ATOM 671 N N . GLU A 1 85 ? 8.215 -8.212 -15.068 1.00 87.50 85 GLU A N 1
ATOM 672 C CA . GLU A 1 85 ? 6.847 -8.702 -15.175 1.00 87.50 85 GLU A CA 1
ATOM 673 C C . GLU A 1 85 ? 5.900 -7.688 -14.543 1.00 87.50 85 GLU A C 1
ATOM 675 O O . GLU A 1 85 ? 6.103 -7.240 -13.413 1.00 87.50 85 GLU A O 1
ATOM 680 N N . ILE A 1 86 ? 4.859 -7.332 -15.281 1.00 87.12 86 ILE A N 1
ATOM 681 C CA . ILE A 1 86 ? 3.773 -6.490 -14.802 1.00 87.12 86 ILE A CA 1
ATOM 682 C C . ILE A 1 86 ? 2.446 -7.180 -15.084 1.00 87.12 86 ILE A C 1
ATOM 684 O O . ILE A 1 86 ? 2.315 -7.949 -16.042 1.00 87.12 86 ILE A O 1
ATOM 688 N N . ILE A 1 87 ? 1.452 -6.867 -14.264 1.00 84.62 87 ILE A N 1
ATOM 689 C CA . ILE A 1 87 ? 0.061 -7.146 -14.594 1.00 84.62 87 ILE A CA 1
ATOM 690 C C . ILE A 1 87 ? -0.450 -5.879 -15.301 1.00 84.62 87 ILE A C 1
ATOM 692 O O . ILE A 1 87 ? -0.442 -4.815 -14.681 1.00 84.62 87 ILE A O 1
ATOM 696 N N . PRO A 1 88 ? -0.735 -5.939 -16.614 1.00 75.50 88 PRO A N 1
ATOM 697 C CA . PRO A 1 88 ? -1.182 -4.789 -17.387 1.00 75.50 88 PRO A CA 1
ATOM 698 C C . PRO A 1 88 ? -2.655 -4.469 -17.099 1.00 75.50 88 PRO A C 1
ATOM 700 O O . PRO A 1 88 ? -3.381 -5.315 -16.582 1.00 75.50 88 PRO A O 1
ATOM 703 N N . GLU A 1 89 ? -3.081 -3.282 -17.543 1.00 81.00 89 GLU A N 1
ATOM 704 C CA . GLU A 1 89 ? -4.460 -2.773 -17.443 1.00 81.00 89 GLU A CA 1
ATOM 705 C C . GLU A 1 89 ? -4.921 -2.468 -16.012 1.00 81.00 89 GLU A C 1
ATOM 707 O O . GLU A 1 89 ? -4.179 -2.620 -15.041 1.00 81.00 89 GLU A O 1
ATOM 712 N N . ASN A 1 90 ? -6.157 -1.981 -15.909 1.00 85.00 90 ASN A N 1
ATOM 713 C CA . ASN A 1 90 ? -6.793 -1.673 -14.640 1.00 85.00 90 ASN A CA 1
ATOM 714 C C . ASN A 1 9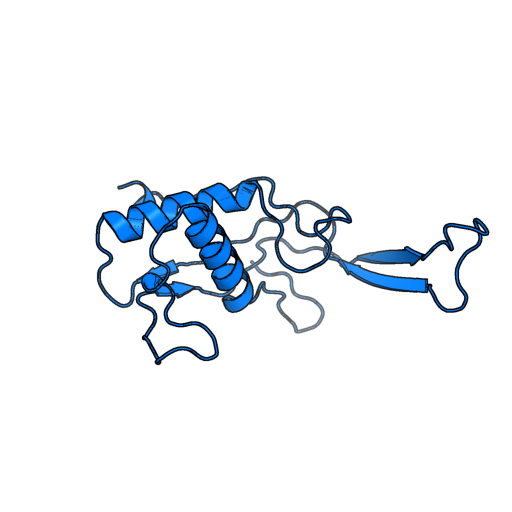0 ? -7.159 -2.972 -13.918 1.00 85.00 90 ASN A C 1
ATOM 716 O O . ASN A 1 90 ? -7.635 -3.933 -14.527 1.00 85.00 90 ASN A O 1
ATOM 720 N N . LEU A 1 91 ? -6.907 -2.981 -12.611 1.00 87.00 91 LEU A N 1
ATOM 721 C CA . LEU A 1 91 ? -7.110 -4.122 -11.729 1.00 87.00 91 LEU A CA 1
ATOM 722 C C . LEU A 1 91 ? -7.936 -3.680 -10.537 1.00 87.00 91 LEU A C 1
ATOM 724 O O . LEU A 1 91 ? -7.590 -2.706 -9.867 1.00 87.00 91 LEU A O 1
ATOM 728 N N . GLU A 1 92 ? -8.969 -4.448 -10.224 1.00 89.06 92 GLU A N 1
ATOM 729 C CA . GLU A 1 92 ? -9.638 -4.339 -8.939 1.00 89.06 92 GLU A CA 1
ATOM 730 C C . GLU A 1 92 ? -8.964 -5.288 -7.937 1.00 89.06 92 GLU A C 1
ATOM 732 O O . GLU A 1 92 ? -8.790 -6.486 -8.181 1.00 89.06 92 GLU A O 1
ATOM 737 N N . ILE A 1 93 ? -8.559 -4.722 -6.799 1.00 90.12 93 ILE A N 1
ATOM 738 C CA . ILE A 1 93 ? -7.935 -5.441 -5.689 1.00 90.12 93 ILE A CA 1
ATOM 739 C C . ILE A 1 93 ? -8.832 -5.286 -4.469 1.00 90.12 93 ILE A C 1
ATOM 741 O O . ILE A 1 93 ? -9.134 -4.167 -4.058 1.00 90.12 93 ILE A O 1
ATOM 745 N N . ARG A 1 94 ? -9.207 -6.410 -3.859 1.00 92.25 94 ARG A N 1
ATOM 746 C CA . ARG A 1 94 ? -9.984 -6.445 -2.616 1.00 92.25 94 ARG A CA 1
ATOM 747 C C . ARG A 1 94 ? -9.144 -7.003 -1.481 1.00 92.25 94 ARG A C 1
ATOM 749 O O . ARG A 1 94 ? -8.449 -8.001 -1.661 1.00 92.25 94 ARG A O 1
ATOM 756 N N . PHE A 1 95 ? -9.206 -6.362 -0.326 1.00 93.81 95 PHE A N 1
ATOM 757 C CA . PHE A 1 95 ? -8.561 -6.820 0.897 1.00 93.81 95 PHE A CA 1
ATOM 758 C C . PHE A 1 95 ? -9.385 -6.384 2.102 1.00 93.81 95 PHE A C 1
ATOM 760 O O . PHE A 1 95 ? -10.103 -5.388 2.042 1.00 93.81 95 PHE A O 1
ATOM 767 N N . ASP A 1 96 ? -9.202 -7.104 3.199 1.00 94.62 96 ASP A N 1
ATOM 768 C CA . ASP A 1 96 ? -9.879 -6.877 4.461 1.00 94.62 96 ASP A CA 1
ATOM 769 C C . ASP A 1 96 ? -8.904 -6.302 5.492 1.00 94.62 96 ASP A C 1
ATOM 771 O O . ASP A 1 96 ? -7.720 -6.664 5.554 1.00 94.62 96 ASP A O 1
ATOM 775 N N . ILE A 1 97 ? -9.426 -5.418 6.341 1.00 93.69 97 ILE A N 1
ATOM 776 C CA . ILE A 1 97 ? -8.768 -4.984 7.572 1.00 93.69 97 ILE A CA 1
ATOM 777 C C . ILE A 1 97 ? -9.620 -5.481 8.727 1.00 93.69 97 ILE A C 1
ATOM 779 O O . ILE A 1 97 ? -10.723 -4.992 8.953 1.00 93.69 97 ILE A O 1
ATOM 783 N N . ILE A 1 98 ? -9.093 -6.456 9.457 1.00 93.06 98 ILE A N 1
ATOM 784 C CA . ILE A 1 98 ? -9.829 -7.155 10.506 1.00 93.06 98 ILE A CA 1
ATOM 785 C C . ILE A 1 98 ? -9.314 -6.657 11.860 1.00 93.06 98 ILE A C 1
ATOM 787 O O . ILE A 1 98 ? -8.149 -6.913 12.184 1.00 93.06 98 ILE A O 1
ATOM 791 N N . PRO A 1 99 ? -10.120 -5.935 12.658 1.00 92.19 99 PRO A N 1
ATOM 792 C CA . PRO A 1 99 ? -9.734 -5.573 14.014 1.00 92.19 99 PRO A CA 1
ATOM 793 C C . PRO A 1 99 ? -9.661 -6.828 14.891 1.00 92.19 99 PRO A C 1
ATOM 795 O O . PRO A 1 99 ? -10.587 -7.630 14.933 1.00 92.19 99 PRO A O 1
ATOM 798 N N . ILE A 1 100 ? -8.541 -6.997 15.591 1.00 93.50 100 ILE A N 1
ATOM 799 C CA . ILE A 1 100 ? -8.359 -8.024 16.631 1.00 93.50 100 ILE A CA 1
ATOM 800 C C . ILE A 1 100 ? -8.831 -7.477 17.987 1.00 93.50 100 ILE A C 1
ATOM 802 O O . ILE A 1 100 ? -9.224 -8.227 18.874 1.00 93.50 100 ILE A O 1
ATOM 806 N N . ILE A 1 101 ? -8.762 -6.153 18.146 1.00 91.25 101 ILE A N 1
ATOM 807 C CA . ILE A 1 101 ? -9.180 -5.395 19.325 1.00 91.25 101 ILE A CA 1
ATOM 808 C C . ILE A 1 101 ? -9.936 -4.160 18.828 1.00 91.25 101 ILE A C 1
ATOM 810 O O . ILE A 1 101 ? -9.640 -3.650 17.742 1.00 91.25 101 ILE A O 1
ATOM 814 N N . ASP A 1 102 ? -10.876 -3.662 19.628 1.00 90.69 102 ASP A N 1
ATOM 815 C CA . ASP A 1 102 ? -11.624 -2.452 19.313 1.00 90.69 102 ASP A CA 1
ATOM 816 C C . ASP A 1 102 ? -10.709 -1.257 19.042 1.00 90.69 102 ASP A C 1
ATOM 818 O O . ASP A 1 102 ? -9.816 -0.902 19.819 1.00 90.69 102 ASP A O 1
ATOM 822 N N . LEU A 1 103 ? -10.970 -0.619 17.906 1.00 91.56 103 LEU A N 1
ATOM 823 C CA . LEU A 1 103 ? -10.307 0.606 17.498 1.00 91.56 103 LEU A CA 1
ATOM 824 C C . LEU A 1 103 ? -11.051 1.806 18.061 1.00 91.56 103 LEU A C 1
ATOM 826 O O . LEU A 1 103 ? -12.268 1.921 17.892 1.00 91.56 103 LEU A O 1
ATOM 830 N N . THR A 1 104 ? -10.303 2.734 18.647 1.00 93.38 104 THR A N 1
ATOM 831 C CA . THR A 1 104 ? -10.831 4.041 19.042 1.00 93.38 104 THR A CA 1
ATOM 832 C C . THR A 1 104 ? -11.299 4.826 17.813 1.00 93.38 104 THR A C 1
ATOM 834 O O . THR A 1 104 ? -10.788 4.639 16.706 1.00 93.38 104 THR A O 1
ATOM 837 N N . ASN A 1 105 ? -12.214 5.780 18.003 1.00 92.56 105 ASN A N 1
ATOM 838 C CA . ASN A 1 105 ? -12.700 6.637 16.911 1.00 92.56 105 ASN A CA 1
ATOM 839 C C . ASN A 1 105 ? -11.556 7.357 16.180 1.00 92.56 105 ASN A C 1
ATOM 841 O O . ASN A 1 105 ? -11.571 7.482 14.958 1.00 92.56 105 ASN A O 1
ATOM 845 N N . LYS A 1 106 ? -10.524 7.781 16.919 1.00 94.06 106 LYS A N 1
ATOM 846 C CA . LYS A 1 106 ? -9.340 8.429 16.343 1.00 94.06 106 LYS A CA 1
ATOM 847 C C . LYS A 1 106 ? -8.537 7.473 15.454 1.00 94.06 106 LYS A C 1
ATOM 849 O O . LYS A 1 106 ? -8.105 7.874 14.377 1.00 94.06 106 LYS A O 1
ATOM 854 N N . GLU A 1 107 ? -8.347 6.224 15.878 1.00 94.12 107 GLU A N 1
ATOM 855 C CA . GLU A 1 107 ? -7.646 5.205 15.083 1.00 94.12 107 GLU A CA 1
ATOM 856 C C . GLU A 1 107 ? -8.424 4.839 13.81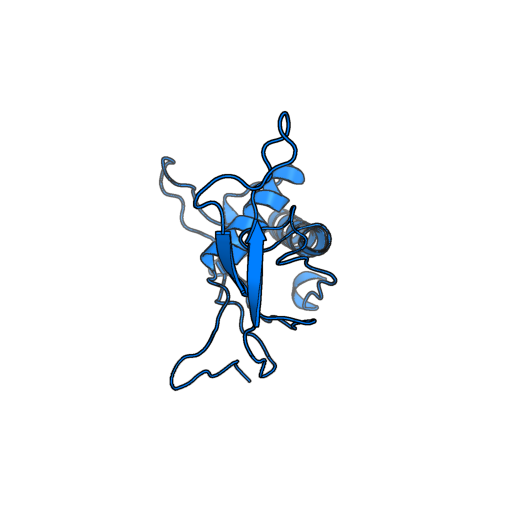8 1.00 94.12 107 GLU A C 1
ATOM 858 O O . GLU A 1 107 ? -7.825 4.777 12.743 1.00 94.12 107 GLU A O 1
ATOM 863 N N . ARG A 1 108 ? -9.749 4.661 13.923 1.00 93.50 108 ARG A N 1
ATOM 864 C CA . ARG A 1 108 ? -10.626 4.408 12.767 1.00 93.50 108 ARG A CA 1
ATOM 865 C C . ARG A 1 108 ? -10.546 5.542 11.754 1.00 93.50 108 ARG A C 1
ATOM 867 O O . ARG A 1 108 ? -10.305 5.296 10.577 1.00 93.50 108 ARG A O 1
ATOM 874 N N . GLU A 1 109 ? -10.651 6.784 12.220 1.00 94.31 109 GLU A N 1
ATOM 875 C CA . GLU A 1 109 ? -10.571 7.967 11.364 1.00 94.31 109 GLU A CA 1
ATOM 876 C C . GLU A 1 109 ? -9.204 8.089 10.673 1.00 94.31 109 GLU A C 1
ATOM 878 O O . GLU A 1 109 ? -9.115 8.412 9.485 1.00 94.31 109 GLU A O 1
ATOM 883 N N . CYS A 1 110 ? -8.124 7.790 11.397 1.00 95.38 110 CYS A N 1
ATOM 884 C CA . CYS A 1 110 ? -6.778 7.756 10.836 1.00 95.38 110 CYS A CA 1
ATOM 885 C C . CYS A 1 110 ? -6.613 6.659 9.775 1.00 95.38 110 CYS A C 1
ATOM 887 O O . CYS A 1 110 ? -6.061 6.930 8.708 1.00 95.38 110 CYS A O 1
ATOM 889 N N . LEU A 1 111 ? -7.112 5.445 10.030 1.00 95.38 111 LEU A N 1
ATOM 890 C CA . LEU A 1 111 ? -7.106 4.354 9.053 1.00 95.38 111 LEU A CA 1
ATOM 891 C C . LEU A 1 111 ? -7.920 4.718 7.810 1.00 95.38 111 LEU A C 1
ATOM 893 O O . LEU A 1 111 ? -7.409 4.598 6.699 1.00 95.38 111 LEU A O 1
ATOM 897 N N . ARG A 1 112 ? -9.137 5.240 7.986 1.00 95.44 112 ARG A N 1
ATOM 898 C CA . ARG A 1 112 ? -10.015 5.691 6.899 1.00 95.44 112 ARG A CA 1
ATOM 899 C C . ARG A 1 112 ? -9.311 6.705 5.996 1.00 95.44 112 ARG A C 1
ATOM 901 O O . ARG A 1 112 ? -9.234 6.510 4.784 1.00 95.44 112 ARG A O 1
ATOM 908 N N . LYS A 1 113 ? -8.726 7.759 6.577 1.00 95.69 113 LYS A N 1
ATOM 909 C CA . LYS A 1 113 ? -7.960 8.767 5.824 1.00 95.69 113 LYS A CA 1
ATOM 910 C C . LYS A 1 113 ? -6.734 8.170 5.133 1.00 95.69 113 LYS A C 1
ATOM 912 O O . LYS A 1 113 ? -6.470 8.501 3.980 1.00 95.69 113 LYS A O 1
ATOM 917 N N . ALA A 1 114 ? -5.999 7.286 5.808 1.00 96.62 114 ALA A N 1
ATOM 918 C CA . ALA A 1 114 ? -4.815 6.648 5.239 1.00 96.62 114 ALA A CA 1
ATOM 919 C C . ALA A 1 114 ? -5.150 5.742 4.045 1.00 96.62 114 ALA A C 1
ATOM 921 O O . ALA A 1 114 ? -4.389 5.708 3.074 1.00 96.62 114 ALA A O 1
ATOM 922 N N . LEU A 1 115 ? -6.292 5.051 4.094 1.00 96.00 115 LEU A N 1
ATOM 923 C CA . LEU A 1 115 ? -6.807 4.252 2.986 1.00 96.00 115 LEU A CA 1
ATOM 924 C C . LEU A 1 115 ? -7.220 5.139 1.812 1.00 96.00 115 LEU A C 1
ATOM 926 O O . LEU A 1 115 ? -6.764 4.907 0.699 1.00 96.00 115 LEU A O 1
ATOM 930 N N . LEU A 1 116 ? -7.981 6.213 2.045 1.00 95.62 116 LEU A N 1
ATOM 931 C CA . LEU A 1 116 ? -8.347 7.159 0.979 1.00 95.62 116 LEU A CA 1
ATOM 932 C C . LEU A 1 116 ? -7.117 7.790 0.311 1.00 95.62 116 LEU A C 1
ATOM 934 O O . LEU A 1 116 ? -7.098 7.985 -0.905 1.00 95.62 116 LEU A O 1
ATOM 938 N N . LEU A 1 117 ? -6.057 8.058 1.081 1.00 96.19 117 LEU A N 1
ATOM 939 C CA . LEU A 1 117 ? -4.801 8.595 0.557 1.00 96.19 117 LEU A CA 1
ATOM 940 C C . LEU A 1 117 ? -4.067 7.607 -0.372 1.00 96.19 117 LEU A C 1
ATOM 942 O O . LEU A 1 117 ? -3.205 8.023 -1.151 1.00 96.19 117 LEU A O 1
ATOM 946 N N . MET A 1 118 ? -4.418 6.313 -0.360 1.00 95.19 118 MET A N 1
ATOM 947 C CA . MET A 1 118 ? -3.852 5.345 -1.306 1.00 95.19 118 MET A CA 1
ATOM 948 C C . MET A 1 118 ? -4.135 5.722 -2.756 1.00 95.19 118 MET A C 1
ATOM 950 O O . MET A 1 118 ? -3.277 5.454 -3.585 1.00 95.19 118 MET A O 1
ATOM 954 N N . ARG A 1 119 ? -5.245 6.417 -3.049 1.00 95.06 119 ARG A N 1
ATOM 955 C CA . ARG A 1 119 ? -5.568 6.947 -4.387 1.00 95.06 119 ARG A CA 1
ATOM 956 C C . ARG A 1 119 ? -4.464 7.832 -4.979 1.00 95.06 119 ARG A C 1
ATOM 958 O O . ARG A 1 119 ? -4.367 7.999 -6.184 1.00 95.06 119 ARG A O 1
ATOM 965 N N . TYR A 1 120 ? -3.627 8.428 -4.138 1.00 93.06 120 TYR A N 1
ATOM 966 C CA . TYR A 1 120 ? -2.517 9.280 -4.572 1.00 93.06 120 TYR A CA 1
ATOM 967 C C . TYR A 1 120 ? -1.162 8.584 -4.413 1.00 93.06 120 TYR A C 1
ATOM 969 O O . TYR A 1 120 ? -0.116 9.227 -4.352 1.00 93.06 120 TYR A O 1
ATOM 977 N N . SER A 1 121 ? -1.178 7.258 -4.288 1.00 91.81 121 SER A N 1
ATOM 978 C CA . SER A 1 121 ? -0.012 6.438 -3.999 1.00 91.81 121 SER A CA 1
ATOM 979 C C . SER A 1 121 ? 0.233 5.390 -5.079 1.00 91.81 121 SER A C 1
ATOM 981 O O . SER A 1 121 ? -0.525 5.227 -6.033 1.00 91.81 121 SER A O 1
ATOM 983 N N . THR A 1 122 ? 1.343 4.674 -4.916 1.00 92.62 122 THR A N 1
ATOM 984 C CA . THR A 1 122 ? 1.699 3.529 -5.751 1.00 92.62 122 THR A CA 1
ATOM 985 C C . THR A 1 122 ? 1.938 2.311 -4.869 1.00 92.62 122 THR A C 1
ATOM 987 O O . THR A 1 122 ? 2.480 2.435 -3.767 1.00 92.62 122 THR A O 1
ATOM 990 N N . ILE A 1 123 ? 1.512 1.141 -5.339 1.00 89.75 123 ILE A N 1
ATOM 991 C CA . ILE A 1 123 ? 1.745 -0.143 -4.679 1.00 89.75 123 ILE A CA 1
ATOM 992 C C . ILE A 1 123 ? 2.950 -0.824 -5.325 1.00 89.75 123 ILE A C 1
ATOM 994 O O . ILE A 1 123 ? 3.035 -0.964 -6.544 1.00 89.75 123 ILE A O 1
ATOM 998 N N . GLY A 1 124 ? 3.872 -1.293 -4.485 1.00 86.06 124 GLY A N 1
ATOM 999 C CA . GLY A 1 124 ? 5.067 -1.998 -4.929 1.00 86.06 124 GLY A CA 1
ATOM 1000 C C . GLY A 1 124 ? 6.143 -1.057 -5.469 1.00 86.06 124 GLY A C 1
ATOM 1001 O O . GLY A 1 124 ? 6.374 0.030 -4.940 1.00 86.06 124 GLY A O 1
ATOM 1002 N N . TRP A 1 125 ? 6.854 -1.517 -6.494 1.00 83.31 125 TRP A N 1
ATOM 1003 C CA . TRP A 1 125 ? 7.999 -0.821 -7.074 1.00 83.31 125 TRP A CA 1
ATOM 1004 C C . TRP A 1 125 ? 7.652 -0.218 -8.441 1.00 83.31 125 TRP A C 1
ATOM 1006 O O . TRP A 1 125 ? 6.873 -0.782 -9.202 1.00 83.31 125 TRP A O 1
ATOM 1016 N N . GLY A 1 126 ? 8.286 0.909 -8.784 1.00 82.81 126 GLY A N 1
ATOM 1017 C CA . GLY A 1 126 ? 8.177 1.500 -10.122 1.00 82.81 126 GLY A CA 1
ATOM 1018 C C . GLY A 1 126 ? 7.111 2.585 -10.275 1.00 82.81 126 GLY A C 1
ATOM 1019 O O . GLY A 1 126 ? 6.786 2.936 -11.407 1.00 82.81 126 GLY A O 1
ATOM 1020 N N . GLY A 1 127 ? 6.625 3.173 -9.178 1.00 86.44 127 GLY A N 1
ATOM 1021 C CA . GLY A 1 127 ? 5.688 4.302 -9.220 1.00 86.44 127 GLY A CA 1
ATOM 1022 C C . GLY A 1 127 ? 6.162 5.465 -10.100 1.00 86.44 127 GLY A C 1
ATOM 1023 O O . GLY A 1 127 ? 5.415 5.953 -10.941 1.00 86.44 127 GLY A O 1
ATOM 1024 N N . SER A 1 128 ? 7.448 5.826 -10.026 1.00 86.75 128 SER A N 1
ATOM 1025 C CA . SER A 1 128 ? 8.064 6.848 -10.895 1.00 86.75 128 SER A CA 1
ATOM 1026 C C . SER A 1 128 ? 8.138 6.461 -12.379 1.00 86.75 128 SER A C 1
ATOM 1028 O O . SER A 1 128 ? 8.411 7.305 -13.226 1.00 86.75 128 SER A O 1
ATOM 1030 N N . LYS A 1 129 ? 7.902 5.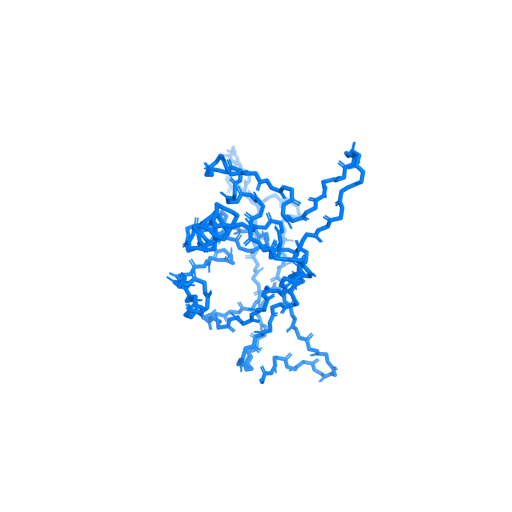186 -12.704 1.00 86.69 129 LYS A N 1
ATOM 1031 C CA . LYS A 1 129 ? 7.824 4.642 -14.068 1.00 86.69 129 LYS A CA 1
ATOM 1032 C C . LYS A 1 129 ? 6.375 4.368 -14.500 1.00 86.69 129 LYS A C 1
ATOM 1034 O O . LYS A 1 129 ? 6.159 3.713 -15.526 1.00 86.69 129 LYS A O 1
ATOM 1039 N N . GLY A 1 130 ? 5.401 4.834 -13.719 1.00 87.81 130 GLY A N 1
ATOM 1040 C CA . GLY A 1 130 ? 3.974 4.654 -13.967 1.00 87.81 130 GLY A CA 1
ATOM 1041 C C . GLY A 1 130 ? 3.462 3.240 -13.692 1.00 87.81 130 GLY A C 1
ATOM 1042 O O . GLY A 1 130 ? 2.566 2.778 -14.386 1.00 87.81 130 GLY A O 1
ATOM 1043 N N . ILE A 1 131 ? 4.070 2.513 -12.750 1.00 89.31 131 ILE A N 1
ATOM 1044 C CA . ILE A 1 131 ? 3.668 1.148 -12.378 1.00 89.31 131 ILE A CA 1
ATOM 1045 C C . ILE A 1 131 ? 3.019 1.168 -10.994 1.00 89.31 131 ILE A C 1
ATOM 1047 O O . ILE A 1 131 ? 3.493 1.864 -10.097 1.00 89.31 131 ILE A O 1
ATOM 1051 N N . GLY A 1 132 ? 1.950 0.383 -10.828 1.00 89.75 132 GLY A N 1
ATOM 1052 C CA . GLY A 1 132 ? 1.273 0.212 -9.542 1.00 89.75 132 GLY A CA 1
ATOM 1053 C C . GLY A 1 132 ? 0.528 1.460 -9.075 1.00 89.75 132 GLY A C 1
ATOM 1054 O O . GLY A 1 132 ? 0.354 1.630 -7.873 1.00 89.75 132 GLY A O 1
ATOM 1055 N N . ILE A 1 133 ? 0.143 2.350 -9.996 1.00 92.38 133 ILE A N 1
ATOM 1056 C CA . ILE A 1 133 ? -0.666 3.534 -9.689 1.00 92.38 133 ILE A CA 1
ATOM 1057 C C . ILE A 1 133 ? -2.036 3.071 -9.192 1.00 92.38 133 ILE A C 1
ATOM 1059 O O . ILE A 1 133 ? -2.667 2.219 -9.812 1.00 92.38 133 ILE A O 1
ATOM 1063 N N . VAL A 1 134 ? -2.481 3.634 -8.073 1.00 93.38 134 VAL A N 1
ATOM 1064 C CA . VAL A 1 134 ? -3.831 3.417 -7.551 1.00 93.38 134 VAL A CA 1
ATOM 1065 C C . VAL A 1 134 ? -4.722 4.534 -8.080 1.00 93.38 134 VAL A C 1
ATOM 1067 O O . VAL A 1 134 ? -4.493 5.694 -7.764 1.00 93.38 134 VAL A O 1
ATOM 1070 N N . GLU A 1 135 ? -5.725 4.209 -8.890 1.00 92.06 135 GLU A N 1
ATOM 1071 C CA . GLU A 1 135 ? -6.598 5.224 -9.507 1.00 92.06 135 GLU A CA 1
ATOM 1072 C C . GLU A 1 135 ? -7.802 5.587 -8.624 1.00 92.06 135 GLU A C 1
ATOM 1074 O O . GLU A 1 135 ? -8.237 6.743 -8.572 1.00 92.06 135 GLU A O 1
ATOM 1079 N N . GLU A 1 136 ? -8.322 4.598 -7.897 1.00 94.00 136 GLU A N 1
ATOM 1080 C CA . GLU A 1 136 ? -9.525 4.702 -7.079 1.00 94.00 136 GLU A CA 1
ATOM 1081 C C . GLU A 1 136 ? -9.380 3.863 -5.801 1.00 94.00 136 GLU A C 1
ATOM 1083 O O . GLU A 1 136 ? -8.687 2.846 -5.778 1.00 94.00 136 GLU A O 1
ATOM 1088 N N . VAL A 1 137 ? -10.042 4.300 -4.727 1.00 95.38 137 VAL A N 1
ATOM 1089 C CA . VAL A 1 137 ? -10.177 3.552 -3.474 1.00 95.38 137 VAL A CA 1
ATOM 1090 C C . VAL A 1 137 ? -11.637 3.613 -3.050 1.00 95.38 137 VAL A C 1
ATOM 1092 O O . VAL A 1 137 ? -12.185 4.706 -2.901 1.00 95.38 137 VAL A O 1
ATOM 1095 N N . LYS A 1 138 ? -12.243 2.448 -2.823 1.00 94.06 138 LYS A N 1
ATOM 1096 C CA . LYS A 1 138 ? -13.589 2.313 -2.257 1.00 94.06 138 LYS A CA 1
ATOM 1097 C C . LYS A 1 138 ? -13.464 1.722 -0.862 1.00 94.06 138 LYS A C 1
ATOM 1099 O O . LYS A 1 138 ? -12.743 0.745 -0.675 1.00 94.06 138 LYS A O 1
ATOM 1104 N N . LEU A 1 139 ? -14.117 2.354 0.106 1.00 93.19 139 LEU A N 1
ATOM 1105 C CA . LEU A 1 139 ? -14.170 1.871 1.481 1.00 93.19 139 LEU A CA 1
ATOM 1106 C C . LEU A 1 139 ? -15.517 1.209 1.730 1.00 93.19 139 LEU A C 1
ATOM 1108 O O . LEU A 1 139 ? -16.520 1.635 1.164 1.00 93.19 139 LEU A O 1
ATOM 1112 N N . ASP A 1 140 ? -15.510 0.197 2.588 1.00 86.00 140 ASP A N 1
ATOM 1113 C CA . ASP A 1 140 ? -16.731 -0.382 3.136 1.00 86.00 140 ASP A CA 1
ATOM 1114 C C . ASP A 1 140 ? -17.406 0.616 4.094 1.00 86.00 140 ASP A C 1
ATOM 1116 O O . ASP A 1 140 ? -16.723 1.378 4.793 1.00 86.00 140 ASP A O 1
ATOM 1120 N N . ASP A 1 141 ? -18.738 0.592 4.143 1.00 77.44 141 ASP A N 1
ATOM 1121 C CA . ASP A 1 141 ? -19.560 1.448 5.000 1.00 77.44 141 ASP A CA 1
ATOM 1122 C C . ASP A 1 141 ? -19.203 1.299 6.486 1.00 77.44 141 ASP A C 1
ATOM 1124 O O . ASP A 1 141 ? -19.291 2.268 7.241 1.00 77.44 141 ASP A O 1
ATOM 1128 N N . ALA A 1 142 ? -18.698 0.132 6.903 1.00 71.94 142 ALA A N 1
ATOM 1129 C CA . ALA A 1 142 ? -18.234 -0.112 8.270 1.00 71.94 142 ALA A CA 1
ATOM 1130 C C . ALA A 1 142 ? -17.069 0.800 8.717 1.00 71.94 142 ALA A C 1
ATOM 1132 O O . ALA A 1 142 ? -16.816 0.945 9.913 1.00 71.94 142 ALA A O 1
ATOM 1133 N N . LEU A 1 143 ? -16.338 1.409 7.773 1.00 68.12 143 LEU A N 1
ATOM 1134 C CA . LEU A 1 143 ? -15.303 2.417 8.044 1.00 68.12 143 LEU A CA 1
ATOM 1135 C C . LEU A 1 143 ? -15.817 3.860 7.907 1.00 68.12 143 LEU A C 1
ATOM 1137 O O . LEU A 1 143 ? -15.059 4.795 8.177 1.00 68.12 143 LEU A O 1
ATOM 1141 N N . LEU A 1 144 ? -17.058 4.051 7.453 1.00 60.75 144 LEU A N 1
ATOM 1142 C CA . LEU A 1 144 ? -17.707 5.354 7.276 1.00 60.75 144 LEU A CA 1
ATOM 1143 C C . LEU A 1 144 ? -18.624 5.728 8.454 1.00 60.75 144 LEU A C 1
ATOM 1145 O O . LEU A 1 144 ? -18.906 6.915 8.624 1.00 60.75 144 LEU A O 1
ATOM 1149 N N . SER A 1 145 ? -19.058 4.740 9.247 1.00 53.62 145 SER A N 1
ATOM 1150 C CA . SER A 1 145 ? -19.849 4.883 10.483 1.00 53.62 145 SER A CA 1
ATOM 1151 C C . SER A 1 145 ? -18.993 5.062 11.735 1.00 53.62 145 SER A C 1
ATOM 1153 O O . SER A 1 145 ? -19.343 5.922 12.570 1.00 53.62 145 SER A O 1
#